Protein AF-A0A5E7P3X3-F1 (afdb_monomer_lite)

Sequence (61 aa):
MHQALLIIDVQPSFTPPQWLIDGIRTLIGTLPSAATVERHDESKTPFHKQLGWHPHQTTTA

Organism: Pseudomonas fluorescens (NCBI:txid294)

Foldseek 3Di:
DADEAEAEAPDVLVVDDPVVVVVVVVCPPVHHYDYDHDDDDCVVVVCCVPPVDDRDDDPDD

Secondary structure (DSSP, 8-state):
----EEE----GGG---HHHHHHHHHHBTTB-EEE------TTTS-HHHHHS--PPP----

InterPro domains:
  IPR036380 Isochorismatase-like superfamily [SSF52499] (1-47)

Structure (mmCIF, N/CA/C/O backbone):
data_AF-A0A5E7P3X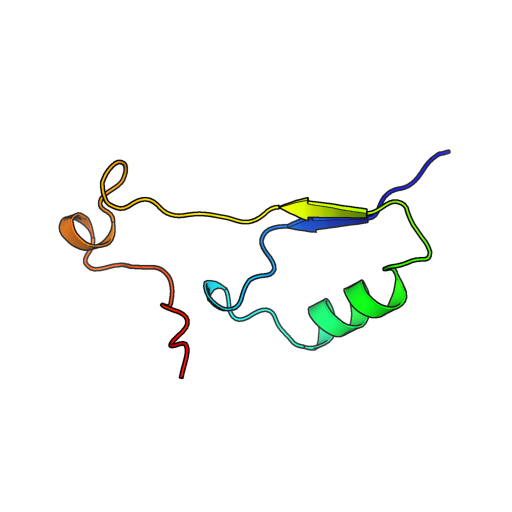3-F1
#
_entry.id   AF-A0A5E7P3X3-F1
#
loop_
_atom_site.group_PDB
_atom_site.id
_atom_site.type_symbol
_atom_site.label_atom_id
_atom_site.label_alt_id
_atom_site.label_comp_id
_atom_site.label_asym_id
_atom_site.label_entity_id
_atom_site.label_seq_id
_atom_site.pdbx_PDB_ins_code
_atom_site.Cartn_x
_atom_site.Cartn_y
_atom_site.Cartn_z
_atom_site.occupancy
_atom_site.B_iso_or_equiv
_atom_site.auth_seq_id
_atom_site.auth_comp_id
_atom_site.auth_asym_id
_atom_site.auth_atom_id
_atom_site.pdbx_PDB_model_num
ATOM 1 N N . MET A 1 1 ? -8.557 -2.982 24.798 1.00 78.62 1 MET A N 1
ATOM 2 C CA . MET A 1 1 ? -7.632 -3.347 23.702 1.00 78.62 1 MET A CA 1
ATOM 3 C C . MET A 1 1 ? -7.568 -2.182 22.731 1.00 78.62 1 MET A C 1
ATOM 5 O O . MET A 1 1 ? -8.616 -1.618 22.444 1.00 78.62 1 MET A O 1
ATOM 9 N N . HIS A 1 2 ? -6.381 -1.783 22.282 1.00 90.38 2 HIS A N 1
ATOM 10 C CA . HIS A 1 2 ? -6.224 -0.754 21.250 1.00 90.38 2 HIS A CA 1
ATOM 11 C C . HIS A 1 2 ? -5.864 -1.440 19.938 1.00 90.38 2 HIS A C 1
ATOM 13 O O . HIS A 1 2 ? -4.992 -2.305 19.920 1.00 90.38 2 HIS A O 1
ATOM 19 N N . GLN A 1 3 ? -6.586 -1.098 18.878 1.00 95.88 3 GLN A N 1
ATOM 20 C CA . GLN A 1 3 ? -6.407 -1.662 17.545 1.00 95.88 3 GLN A CA 1
ATOM 21 C C . GLN A 1 3 ? -5.940 -0.564 16.595 1.00 95.88 3 GLN A C 1
ATOM 23 O O . GLN A 1 3 ? -6.261 0.609 16.789 1.00 95.88 3 GLN A O 1
ATOM 28 N N . ALA A 1 4 ? -5.187 -0.963 15.577 1.00 96.69 4 ALA A N 1
ATOM 29 C CA . ALA A 1 4 ? -4.720 -0.091 14.514 1.00 96.69 4 ALA A CA 1
ATOM 30 C C . ALA A 1 4 ? -4.781 -0.835 13.177 1.00 96.69 4 ALA A C 1
ATOM 32 O O . ALA A 1 4 ? -4.665 -2.061 13.137 1.00 96.69 4 ALA A O 1
ATOM 33 N N . LEU A 1 5 ? -4.943 -0.082 12.094 1.00 97.81 5 LEU A N 1
ATOM 34 C CA . LEU A 1 5 ? -4.852 -0.582 10.729 1.00 97.81 5 LEU A CA 1
ATOM 35 C C . LEU A 1 5 ? -3.414 -0.410 10.225 1.00 97.81 5 LEU A C 1
ATOM 37 O O . LEU A 1 5 ? -2.928 0.714 10.099 1.00 97.81 5 LEU A O 1
ATOM 41 N N . LEU A 1 6 ? -2.742 -1.518 9.918 1.00 97.94 6 LEU A N 1
ATOM 42 C CA . LEU A 1 6 ? -1.446 -1.508 9.242 1.00 97.94 6 LEU A CA 1
ATOM 43 C C . LEU A 1 6 ? -1.647 -1.843 7.762 1.00 97.94 6 LEU A C 1
ATOM 45 O O . LEU A 1 6 ? -2.128 -2.923 7.429 1.00 97.94 6 LEU A O 1
ATOM 49 N N . ILE A 1 7 ? -1.272 -0.913 6.889 1.00 98.25 7 ILE A N 1
ATOM 50 C CA . ILE A 1 7 ? -1.350 -1.054 5.433 1.00 98.25 7 ILE A CA 1
ATOM 51 C C . ILE A 1 7 ? 0.067 -1.304 4.921 1.00 98.25 7 ILE A C 1
ATOM 53 O O . ILE A 1 7 ? 0.933 -0.449 5.090 1.00 98.25 7 ILE A O 1
ATOM 57 N N . ILE A 1 8 ? 0.307 -2.466 4.315 1.00 97.25 8 ILE A N 1
ATOM 58 C CA . ILE A 1 8 ? 1.653 -2.881 3.902 1.00 97.25 8 ILE A CA 1
ATOM 59 C C . I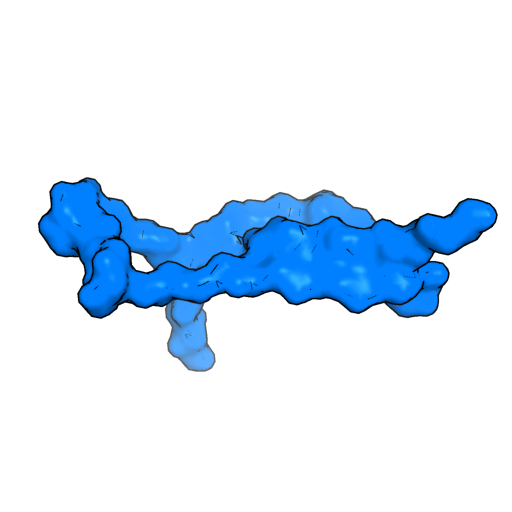LE A 1 8 ? 1.774 -2.793 2.387 1.00 97.25 8 ILE A C 1
ATOM 61 O O . ILE A 1 8 ? 1.092 -3.531 1.679 1.00 97.25 8 ILE A O 1
ATOM 65 N N . ASP A 1 9 ? 2.628 -1.882 1.923 1.00 95.06 9 ASP A N 1
ATOM 66 C CA . ASP A 1 9 ? 3.128 -1.778 0.546 1.00 95.06 9 ASP A CA 1
ATOM 67 C C . ASP A 1 9 ? 2.025 -1.841 -0.527 1.00 95.06 9 ASP A C 1
ATOM 69 O O . ASP A 1 9 ? 2.184 -2.371 -1.628 1.00 95.06 9 ASP A O 1
ATOM 73 N N . VAL A 1 10 ? 0.867 -1.251 -0.212 1.00 96.50 10 VAL A N 1
ATOM 74 C CA . VAL A 1 10 ? -0.251 -1.101 -1.149 1.00 96.50 10 VAL A CA 1
ATOM 75 C C . VAL A 1 10 ? 0.081 0.045 -2.102 1.00 96.50 10 VAL A C 1
ATOM 77 O O . VAL A 1 10 ? -0.312 1.194 -1.903 1.00 96.50 10 VAL A O 1
ATOM 80 N N . GLN A 1 11 ? 0.863 -0.277 -3.129 1.00 93.56 11 GLN A N 1
ATOM 81 C CA . GLN A 1 11 ? 1.396 0.659 -4.118 1.00 93.56 11 GLN A CA 1
ATOM 82 C C . GLN A 1 11 ? 1.129 0.149 -5.539 1.00 93.56 11 GLN A C 1
ATOM 84 O O . GLN A 1 11 ? 1.107 -1.065 -5.746 1.00 93.56 11 GLN A O 1
ATOM 89 N N . PRO A 1 12 ? 0.991 1.032 -6.549 1.00 91.69 12 PRO A N 1
ATOM 90 C CA . PRO A 1 12 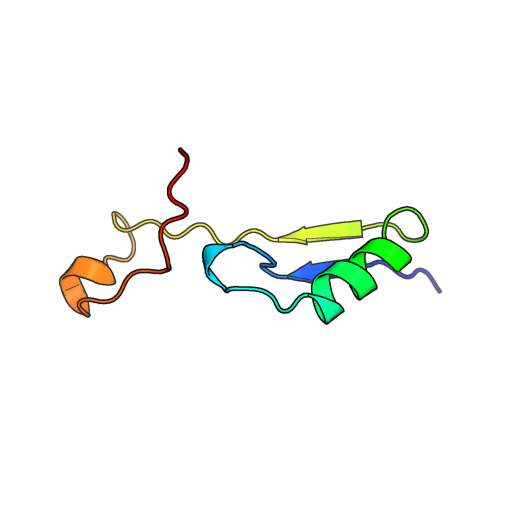? 0.706 0.621 -7.927 1.00 91.69 12 PRO A CA 1
ATOM 91 C C . PRO A 1 12 ? 1.681 -0.423 -8.487 1.00 91.69 12 PRO A C 1
ATOM 93 O O . PRO A 1 12 ? 1.260 -1.317 -9.215 1.00 91.69 12 PRO A O 1
ATOM 96 N N . SER A 1 13 ? 2.957 -0.364 -8.094 1.00 87.81 13 SER A N 1
ATOM 97 C CA . SER A 1 13 ? 4.001 -1.308 -8.513 1.00 87.81 13 SER A CA 1
ATOM 98 C C . SER A 1 13 ? 3.720 -2.770 -8.140 1.00 87.81 13 SER A C 1
ATOM 100 O O . SER A 1 13 ? 4.276 -3.665 -8.771 1.00 87.81 13 SER A O 1
ATOM 102 N N . PHE A 1 14 ? 2.836 -3.015 -7.167 1.00 91.50 14 PHE A N 1
ATOM 103 C CA . PHE A 1 14 ? 2.394 -4.350 -6.755 1.00 91.50 14 PHE A CA 1
ATOM 104 C C . PHE A 1 14 ? 1.013 -4.733 -7.295 1.00 91.50 14 PHE A C 1
ATOM 106 O O . PHE A 1 14 ? 0.529 -5.822 -7.005 1.00 91.50 14 PHE A O 1
ATOM 113 N N . THR A 1 15 ? 0.381 -3.865 -8.095 1.00 92.75 15 THR A N 1
ATOM 114 C CA . THR A 1 15 ? -0.949 -4.091 -8.688 1.00 92.75 15 THR A CA 1
ATOM 115 C C . THR A 1 15 ? -1.971 -4.583 -7.646 1.00 92.75 15 THR A C 1
ATOM 117 O O . THR A 1 15 ? -2.510 -5.687 -7.772 1.00 92.75 15 THR A O 1
ATOM 120 N N . PRO A 1 16 ? -2.220 -3.813 -6.566 1.00 96.00 16 PRO A N 1
ATOM 121 C CA . PRO A 1 16 ? -3.081 -4.263 -5.485 1.00 96.00 16 PRO A CA 1
ATOM 122 C C . PRO A 1 16 ? -4.499 -4.524 -6.011 1.00 96.00 16 PRO A C 1
ATOM 124 O O . PRO A 1 16 ? -5.038 -3.706 -6.763 1.00 96.00 16 PRO A O 1
ATOM 127 N N . PRO A 1 17 ? -5.131 -5.643 -5.625 1.00 96.81 17 PRO A N 1
ATOM 128 C CA . PRO A 1 17 ? -6.456 -5.971 -6.118 1.00 96.81 17 PRO A CA 1
ATOM 129 C C . PRO A 1 17 ? -7.505 -5.013 -5.539 1.00 96.81 17 PRO A C 1
ATOM 131 O O . PRO A 1 17 ? -7.419 -4.596 -4.383 1.00 96.81 17 PRO A O 1
ATOM 134 N N . GLN A 1 18 ? -8.541 -4.706 -6.324 1.00 97.56 18 GLN A N 1
ATOM 135 C CA . GLN A 1 18 ? -9.550 -3.706 -5.956 1.00 97.56 18 GLN A CA 1
ATOM 136 C C . GLN A 1 18 ? -10.251 -4.017 -4.622 1.00 97.56 18 GLN A C 1
ATOM 138 O O . GLN A 1 18 ? -10.475 -3.111 -3.824 1.00 97.56 18 GLN A O 1
ATOM 143 N N . TRP A 1 19 ? -10.504 -5.298 -4.326 1.00 98.12 19 TRP A N 1
ATOM 144 C CA . TRP A 1 19 ? -11.128 -5.714 -3.064 1.00 98.12 19 TRP A CA 1
ATOM 145 C C . TRP A 1 19 ? -10.301 -5.322 -1.828 1.00 98.12 19 TRP A C 1
ATOM 147 O O . TRP A 1 19 ? -10.872 -5.023 -0.781 1.00 98.12 19 TRP A O 1
ATOM 157 N N . LEU A 1 20 ? -8.968 -5.292 -1.939 1.00 97.94 20 LEU A N 1
ATOM 158 C CA . LEU A 1 20 ? -8.083 -4.890 -0.845 1.00 97.94 20 LEU A CA 1
ATOM 159 C C . LEU A 1 20 ? -8.169 -3.380 -0.624 1.00 97.94 20 LEU A C 1
ATOM 161 O O . LEU A 1 20 ? -8.288 -2.927 0.513 1.00 97.94 20 LEU A O 1
ATOM 165 N N . ILE A 1 21 ? -8.151 -2.608 -1.715 1.00 97.94 21 ILE A N 1
ATOM 166 C CA . ILE A 1 21 ? -8.300 -1.149 -1.671 1.00 97.94 21 ILE A CA 1
ATOM 167 C C . ILE A 1 21 ? -9.641 -0.780 -1.033 1.00 97.94 21 ILE A C 1
ATOM 169 O O . ILE A 1 21 ? -9.693 0.078 -0.152 1.00 97.94 21 ILE A O 1
ATOM 173 N N . ASP A 1 22 ? -10.718 -1.442 -1.447 1.00 98.25 22 ASP A N 1
ATOM 174 C CA . ASP A 1 22 ? -12.051 -1.183 -0.913 1.00 98.25 22 ASP A CA 1
ATOM 175 C C . ASP A 1 22 ? -12.146 -1.586 0.563 1.00 98.25 22 ASP A C 1
ATOM 177 O O . ASP A 1 22 ? -12.641 -0.803 1.372 1.00 98.25 22 ASP A O 1
ATOM 181 N N . GLY A 1 23 ? -11.574 -2.729 0.955 1.00 97.75 23 GLY A N 1
ATOM 182 C CA . GLY A 1 23 ? -11.476 -3.135 2.359 1.00 97.75 23 GLY A CA 1
ATOM 183 C C . GLY A 1 23 ? -10.749 -2.101 3.225 1.00 97.75 23 GLY A C 1
ATOM 184 O O . GLY A 1 23 ? -11.267 -1.682 4.260 1.00 97.75 23 GLY A O 1
ATOM 185 N N . ILE A 1 24 ? -9.596 -1.605 2.772 1.00 98.06 24 ILE A N 1
ATOM 186 C CA . ILE A 1 24 ? -8.847 -0.542 3.458 1.00 98.06 24 ILE A CA 1
ATOM 187 C C . ILE A 1 24 ? -9.697 0.728 3.593 1.00 98.06 24 ILE A C 1
ATOM 189 O O . ILE A 1 24 ? -9.760 1.311 4.677 1.00 98.06 24 ILE A O 1
ATOM 193 N N . ARG A 1 25 ? -10.400 1.138 2.529 1.00 97.00 25 ARG A N 1
ATOM 194 C CA . ARG A 1 25 ? -11.274 2.325 2.542 1.00 97.00 25 ARG A CA 1
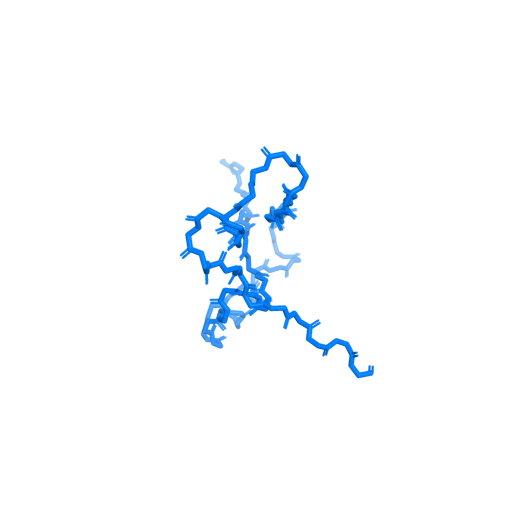ATOM 195 C C . ARG A 1 25 ? -12.388 2.236 3.581 1.00 97.00 25 ARG A C 1
ATOM 197 O O . ARG A 1 25 ? -12.746 3.266 4.137 1.00 97.00 25 ARG A O 1
ATOM 204 N N . THR A 1 26 ? -12.909 1.041 3.871 1.00 97.50 26 THR A N 1
ATOM 205 C CA . THR A 1 26 ? -13.930 0.873 4.923 1.00 97.50 26 THR A CA 1
ATOM 206 C C . THR A 1 26 ? -13.389 1.072 6.341 1.00 97.50 26 THR A C 1
ATOM 208 O O . THR A 1 26 ? -14.160 1.382 7.244 1.00 97.50 26 THR A O 1
ATOM 211 N N . LEU A 1 27 ? -12.077 0.907 6.544 1.00 96.75 27 LEU A N 1
ATOM 212 C CA . LEU A 1 27 ? -11.435 0.958 7.860 1.00 96.75 27 LEU A CA 1
ATOM 213 C C . LEU A 1 27 ? -10.709 2.285 8.115 1.00 96.75 27 LEU A C 1
ATOM 215 O O . LEU A 1 27 ? -10.630 2.732 9.264 1.00 96.75 27 LEU A O 1
ATOM 219 N N . ILE A 1 28 ? -10.200 2.940 7.068 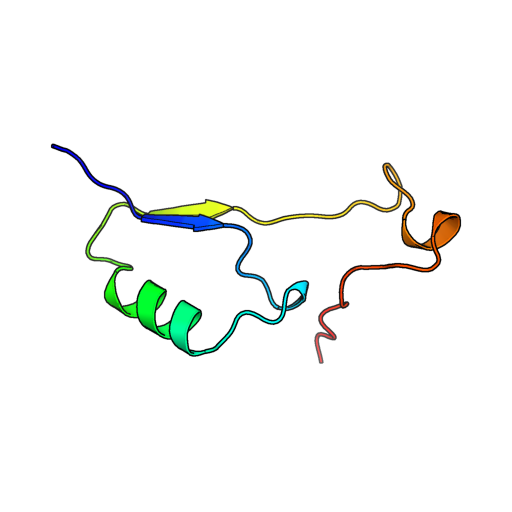1.00 95.19 28 ILE A N 1
ATOM 220 C CA . ILE A 1 28 ? -9.563 4.257 7.175 1.00 95.19 28 ILE A CA 1
ATOM 221 C C . ILE A 1 28 ? -10.529 5.252 7.837 1.00 95.19 28 ILE A C 1
ATOM 223 O O . ILE A 1 28 ? -11.694 5.360 7.470 1.00 95.19 28 ILE A O 1
ATOM 227 N N . GLY A 1 29 ? -10.032 5.985 8.836 1.00 91.12 29 GLY A N 1
ATOM 228 C CA . GLY A 1 29 ? -10.814 6.959 9.606 1.00 91.12 29 GLY A CA 1
ATOM 229 C C . GLY A 1 29 ? -11.575 6.370 10.800 1.00 91.12 29 GLY A C 1
ATOM 230 O O . GLY A 1 29 ? -11.952 7.124 11.692 1.00 91.12 29 GLY A O 1
ATOM 231 N N . THR A 1 30 ? -11.741 5.043 10.870 1.00 95.75 30 THR A N 1
ATOM 232 C CA . THR A 1 30 ? -12.323 4.350 12.041 1.00 95.75 30 THR A CA 1
ATOM 233 C C . THR A 1 30 ? -11.265 3.841 13.021 1.00 95.75 30 THR A C 1
ATOM 235 O O . THR A 1 30 ? -11.547 3.663 14.205 1.00 95.75 30 THR A O 1
ATOM 238 N N . LEU A 1 31 ? -10.034 3.640 12.537 1.00 96.44 31 LEU A N 1
ATOM 239 C CA . LEU A 1 31 ? -8.896 3.154 13.310 1.00 96.44 31 LEU A CA 1
ATOM 240 C C . LEU A 1 31 ? -7.674 4.062 13.108 1.00 96.44 31 LEU A C 1
ATOM 242 O O . LEU A 1 31 ? -7.440 4.535 11.988 1.00 96.44 31 LEU A O 1
ATOM 246 N N . PRO A 1 32 ? -6.834 4.250 14.145 1.00 97.44 32 PRO A N 1
ATOM 247 C CA . PRO A 1 32 ? -5.469 4.726 13.956 1.00 97.44 32 PRO A CA 1
ATOM 248 C C . PRO A 1 32 ? -4.791 3.881 12.879 1.00 97.44 32 PRO A C 1
ATOM 250 O O . PRO A 1 32 ? -4.844 2.653 12.930 1.00 97.44 32 PRO A O 1
ATOM 253 N N . SER A 1 33 ? -4.209 4.531 11.878 1.00 97.69 33 SER A N 1
ATOM 254 C CA . SER A 1 33 ? -3.723 3.853 10.678 1.00 97.69 33 SER A CA 1
ATOM 255 C C . SER A 1 33 ? -2.280 4.241 10.385 1.00 97.69 33 SER A C 1
ATOM 257 O O . SER A 1 33 ? -1.920 5.412 10.499 1.00 97.69 33 SER A O 1
ATOM 259 N N . ALA A 1 34 ? -1.469 3.268 9.979 1.00 97.25 34 ALA A N 1
ATOM 260 C CA . ALA A 1 34 ? -0.120 3.477 9.464 1.00 97.25 34 ALA A CA 1
ATOM 261 C C . ALA A 1 34 ? 0.033 2.736 8.134 1.00 97.25 34 ALA A C 1
ATOM 263 O O . ALA A 1 34 ? -0.472 1.624 7.980 1.00 97.25 34 ALA A O 1
ATOM 264 N N . ALA A 1 35 ? 0.732 3.351 7.184 1.00 97.31 35 ALA A N 1
ATOM 265 C CA . ALA A 1 35 ? 1.007 2.760 5.882 1.00 97.31 35 ALA A CA 1
ATOM 266 C C . ALA A 1 35 ? 2.515 2.710 5.636 1.00 97.31 35 ALA A C 1
ATOM 268 O O . ALA A 1 35 ? 3.205 3.714 5.834 1.00 97.31 35 ALA A O 1
ATOM 269 N N . THR A 1 36 ? 3.017 1.555 5.205 1.00 97.38 36 THR A N 1
ATOM 270 C CA . THR A 1 36 ? 4.393 1.410 4.722 1.00 97.38 36 THR A CA 1
ATOM 271 C C . THR A 1 36 ? 4.440 1.585 3.211 1.00 97.38 36 THR A C 1
ATOM 273 O O . THR A 1 36 ? 3.446 1.389 2.508 1.00 97.38 36 THR A O 1
ATOM 276 N N . VAL A 1 37 ? 5.598 2.027 2.729 1.00 94.81 37 VAL A N 1
ATOM 277 C CA . VAL A 1 37 ? 5.865 2.260 1.313 1.00 94.81 37 VAL A CA 1
ATOM 278 C C . VAL A 1 37 ? 7.242 1.682 1.023 1.00 94.81 37 VAL A C 1
ATOM 280 O O . VAL A 1 37 ? 8.247 2.210 1.507 1.00 94.81 37 VAL A O 1
ATOM 283 N N . GLU A 1 38 ? 7.281 0.624 0.225 1.00 91.38 38 GLU A N 1
ATOM 284 C CA . GLU A 1 38 ? 8.505 0.084 -0.350 1.00 91.38 38 GLU A CA 1
ATOM 285 C C . GLU A 1 38 ? 9.089 1.127 -1.314 1.00 91.38 38 GLU A C 1
ATOM 287 O O . GLU A 1 38 ? 8.383 1.721 -2.140 1.00 91.38 38 GLU A O 1
ATOM 292 N N . ARG A 1 39 ? 10.380 1.419 -1.150 1.00 88.94 39 ARG A N 1
ATOM 293 C CA . ARG A 1 39 ? 11.120 2.363 -1.986 1.00 88.94 39 ARG A CA 1
ATOM 294 C C . ARG A 1 39 ? 12.416 1.713 -2.424 1.00 88.94 39 ARG A C 1
ATOM 296 O O . ARG A 1 39 ? 13.438 1.833 -1.746 1.00 88.94 39 ARG A O 1
ATOM 303 N N . HIS A 1 40 ? 12.349 1.085 -3.587 1.00 86.00 40 HIS A N 1
ATOM 304 C CA . HIS A 1 40 ? 13.500 0.435 -4.176 1.00 86.00 40 HIS A CA 1
ATOM 305 C C . HIS A 1 40 ? 14.530 1.454 -4.680 1.00 86.00 40 HIS A C 1
ATOM 307 O O . HIS A 1 40 ? 14.192 2.418 -5.370 1.00 86.00 40 HIS A O 1
ATOM 313 N N . ASP A 1 41 ? 15.797 1.226 -4.338 1.00 86.94 41 ASP A N 1
ATOM 314 C CA . ASP A 1 41 ? 16.936 2.070 -4.706 1.00 86.94 41 ASP A CA 1
ATOM 315 C C . ASP A 1 41 ? 17.980 1.230 -5.451 1.00 86.94 41 ASP A C 1
ATOM 317 O O . ASP A 1 41 ? 18.801 0.526 -4.855 1.00 86.94 41 ASP A O 1
ATOM 321 N N . GLU A 1 42 ? 17.966 1.338 -6.779 1.00 85.62 42 GLU A N 1
ATOM 322 C CA . GLU A 1 42 ? 18.889 0.635 -7.677 1.00 85.62 42 GLU A CA 1
ATOM 323 C C . GLU A 1 42 ? 20.362 1.035 -7.471 1.00 85.62 42 GLU A C 1
ATOM 325 O O . GLU A 1 42 ? 21.254 0.306 -7.898 1.00 85.62 42 GLU A O 1
ATOM 330 N N . SER A 1 43 ? 20.658 2.156 -6.799 1.00 88.56 43 SER A N 1
ATOM 331 C CA . SER A 1 43 ? 22.046 2.509 -6.462 1.00 88.56 43 SER A CA 1
ATOM 332 C C . SER A 1 43 ? 22.614 1.653 -5.326 1.00 88.56 43 SER A C 1
ATOM 334 O O . SER A 1 43 ? 23.831 1.498 -5.216 1.00 88.56 43 SER A O 1
ATOM 336 N N . LYS A 1 44 ? 21.736 1.067 -4.501 1.00 87.69 44 LYS A N 1
ATOM 337 C CA . LYS A 1 44 ? 22.094 0.209 -3.363 1.00 87.69 44 LYS A CA 1
ATOM 338 C C . LYS A 1 44 ? 21.881 -1.262 -3.675 1.00 87.69 44 LYS A C 1
ATOM 340 O O . LYS A 1 44 ? 22.724 -2.091 -3.338 1.00 87.69 44 LYS A O 1
ATOM 345 N N . THR A 1 45 ? 20.760 -1.588 -4.311 1.00 85.31 45 THR A N 1
ATOM 346 C CA . THR A 1 45 ? 20.384 -2.963 -4.637 1.00 85.31 45 THR A CA 1
ATOM 347 C C . THR A 1 45 ? 19.974 -3.029 -6.106 1.00 85.31 45 THR A C 1
ATOM 349 O O . THR A 1 45 ? 18.813 -2.793 -6.436 1.00 85.31 45 THR A O 1
ATOM 352 N N . PRO A 1 46 ? 20.927 -3.308 -7.012 1.00 84.56 46 PRO A N 1
ATOM 353 C CA . PRO A 1 46 ? 20.723 -3.111 -8.438 1.00 84.56 46 PRO A CA 1
ATOM 354 C C . PRO A 1 46 ? 20.031 -4.317 -9.095 1.00 84.56 46 PRO A C 1
ATOM 356 O O . PRO A 1 46 ? 20.629 -5.011 -9.924 1.00 84.56 46 PRO A O 1
ATOM 359 N N . PHE A 1 47 ? 18.785 -4.606 -8.708 1.00 86.19 47 PHE A N 1
ATOM 360 C CA . PHE A 1 47 ? 18.023 -5.742 -9.234 1.00 86.19 47 PHE A CA 1
ATOM 361 C C . PHE A 1 47 ? 17.846 -5.681 -10.745 1.00 86.19 47 PHE A C 1
ATOM 363 O O . PHE A 1 47 ? 17.981 -6.711 -11.405 1.00 86.19 47 PHE A O 1
ATOM 370 N N . HIS A 1 48 ? 17.650 -4.498 -11.319 1.00 85.88 48 HIS A N 1
ATOM 371 C CA . HIS A 1 48 ? 17.517 -4.389 -12.764 1.00 85.88 48 HIS A CA 1
ATOM 372 C C . HIS A 1 48 ? 18.808 -4.803 -13.471 1.00 85.88 48 HIS A C 1
ATOM 374 O O . HIS A 1 48 ? 18.794 -5.617 -14.393 1.00 85.88 48 HIS A O 1
ATOM 380 N N . LYS A 1 49 ? 19.950 -4.300 -12.996 1.00 85.75 49 LYS A N 1
ATOM 381 C CA . LYS A 1 49 ? 21.255 -4.616 -13.589 1.00 85.75 49 LYS A CA 1
ATOM 382 C C . LYS A 1 49 ? 21.669 -6.071 -13.357 1.00 85.75 49 LYS A C 1
ATOM 384 O O . LYS A 1 49 ? 22.339 -6.646 -14.209 1.00 85.75 49 LYS A O 1
ATOM 389 N N . GLN A 1 50 ? 21.336 -6.642 -12.200 1.00 87.81 50 GLN A N 1
ATOM 390 C CA . GLN A 1 50 ? 21.771 -7.986 -11.809 1.00 87.81 50 GLN A CA 1
ATOM 391 C C . GLN A 1 50 ? 20.836 -9.090 -12.299 1.00 87.81 50 GLN A C 1
ATOM 393 O O . GLN A 1 50 ? 21.302 -10.172 -12.641 1.00 87.81 50 GLN A O 1
ATOM 398 N N . LEU A 1 51 ? 19.531 -8.831 -12.301 1.00 87.94 51 LEU A N 1
ATOM 399 C CA . LEU A 1 51 ? 18.490 -9.837 -12.504 1.00 87.94 51 LEU A CA 1
ATOM 400 C C . LEU A 1 51 ? 17.628 -9.550 -13.740 1.00 87.94 51 LEU A C 1
ATOM 402 O O . LEU A 1 51 ? 16.771 -10.362 -14.074 1.00 87.94 51 LEU A O 1
ATOM 406 N N . GLY A 1 52 ? 17.808 -8.399 -14.401 1.00 85.19 52 GLY A N 1
ATOM 407 C CA . GLY A 1 52 ? 16.904 -7.945 -15.463 1.00 85.19 52 GLY A CA 1
ATOM 408 C C . GLY A 1 52 ? 15.489 -7.656 -14.955 1.00 85.19 52 GLY A C 1
ATOM 409 O O . GLY A 1 52 ? 14.557 -7.561 -15.748 1.00 85.19 52 GLY A O 1
ATOM 410 N N . TRP A 1 53 ? 15.316 -7.548 -13.635 1.00 83.31 53 TRP A N 1
ATOM 411 C CA . TRP A 1 53 ? 14.027 -7.381 -12.982 1.00 83.31 53 TRP A CA 1
ATOM 412 C C . TRP A 1 53 ? 13.959 -6.021 -12.305 1.00 83.31 53 TRP A C 1
ATOM 414 O O . TRP A 1 53 ? 14.871 -5.640 -11.579 1.00 83.31 53 TRP A O 1
ATOM 424 N N . HIS A 1 54 ? 12.859 -5.308 -12.503 1.00 74.81 54 HIS A N 1
ATOM 425 C CA . HIS A 1 54 ? 12.547 -4.099 -11.758 1.00 74.81 54 HIS A CA 1
ATOM 426 C C . HIS A 1 54 ? 11.067 -4.128 -11.358 1.00 74.81 54 HIS A C 1
ATOM 428 O O . HIS A 1 54 ? 10.246 -4.673 -12.106 1.00 74.81 54 HIS A O 1
ATOM 434 N N . PRO A 1 55 ? 10.684 -3.532 -10.215 1.00 69.94 55 PRO A N 1
ATOM 435 C CA . PRO A 1 55 ? 9.273 -3.343 -9.901 1.00 69.94 55 PRO A CA 1
ATOM 436 C C . PRO A 1 55 ? 8.604 -2.481 -10.983 1.00 69.94 55 PRO A C 1
ATOM 438 O O . PRO A 1 55 ? 9.259 -1.668 -11.645 1.00 69.94 55 PRO A O 1
ATOM 441 N N . HIS A 1 56 ? 7.295 -2.657 -11.192 1.00 69.31 56 HIS A N 1
ATOM 442 C CA . HIS A 1 56 ? 6.558 -1.897 -12.205 1.00 69.31 56 HIS A CA 1
ATOM 443 C C . HIS A 1 56 ? 6.727 -0.390 -11.967 1.00 69.31 56 HIS A C 1
ATOM 445 O O . HIS A 1 56 ? 6.382 0.127 -10.901 1.00 69.31 56 HIS A O 1
ATOM 451 N N . GLN A 1 57 ? 7.257 0.322 -12.963 1.00 66.75 57 GLN A N 1
ATOM 452 C CA . GLN A 1 57 ? 7.361 1.775 -12.914 1.00 66.75 57 GLN A CA 1
ATOM 453 C C . GLN A 1 57 ? 5.960 2.357 -13.088 1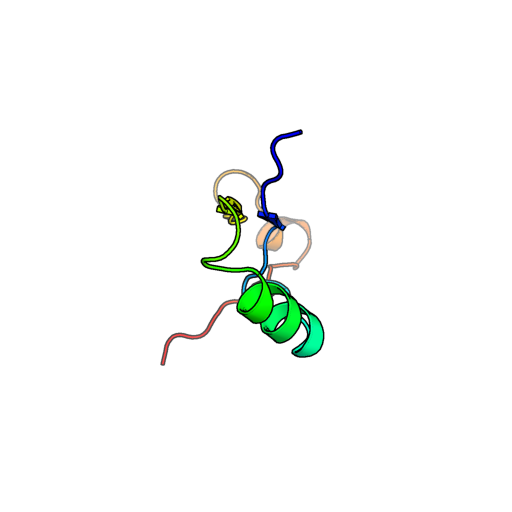.00 66.75 57 GLN A C 1
ATOM 455 O O . GLN A 1 57 ? 5.275 2.068 -14.067 1.00 66.75 57 GLN A O 1
ATOM 460 N N . THR A 1 58 ? 5.519 3.173 -12.132 1.00 54.75 58 THR A N 1
ATOM 461 C CA . THR A 1 58 ? 4.302 3.963 -12.329 1.00 54.75 58 THR A CA 1
ATOM 462 C C . THR A 1 58 ? 4.632 5.027 -13.368 1.00 54.75 58 THR A C 1
ATOM 464 O O . THR A 1 58 ? 5.382 5.956 -13.077 1.00 54.75 58 THR A O 1
ATOM 467 N N . THR A 1 59 ? 4.125 4.885 -14.591 1.00 45.62 59 THR A N 1
ATOM 468 C CA . THR A 1 59 ? 4.184 5.959 -15.583 1.00 45.62 59 THR A CA 1
ATOM 469 C C . THR A 1 59 ? 3.264 7.081 -15.102 1.00 45.62 59 THR A C 1
ATOM 471 O O . THR A 1 59 ? 2.048 6.993 -15.242 1.00 45.62 59 THR A O 1
ATOM 474 N N . THR A 1 60 ? 3.820 8.120 -14.480 1.00 44.06 60 THR A N 1
ATOM 475 C CA . THR A 1 60 ? 3.136 9.415 -14.383 1.00 44.06 60 THR A CA 1
ATOM 476 C C . THR A 1 60 ? 3.015 9.974 -15.796 1.00 44.06 60 THR A C 1
ATOM 478 O O . THR A 1 60 ? 4.033 10.308 -16.403 1.00 44.06 60 THR A O 1
ATOM 481 N N . ALA A 1 61 ? 1.788 9.992 -16.321 1.00 37.31 61 ALA A N 1
ATOM 482 C CA . ALA A 1 61 ? 1.406 10.857 -17.433 1.00 37.31 61 ALA A CA 1
ATOM 483 C C . ALA A 1 61 ? 1.310 12.312 -16.954 1.00 37.31 61 ALA A C 1
ATOM 485 O O . ALA A 1 61 ? 0.956 12.509 -15.766 1.00 37.31 61 ALA A O 1
#

Radius of gyration: 15.23 Å; chains: 1; bounding box: 36×21×41 Å

pLDDT: mean 88.22, std 13.65, range [37.31, 98.25]